Protein AF-M5C0B7-F1 (afdb_monomer_lite)

pLDDT: mean 86.23, std 8.23, range [46.5, 94.5]

Organism: Thanatephorus cucumeris (strain AG1-IB / isolate 7/3/14) (NCBI:txid1108050)

Secondary structure (DSSP, 8-state):
--PPPHHHHHHHHHHHHHHHHHHHHHHHHHTTT-HHHHTS-HHHHHHHHHHHHHHTTTT---SS-TTSS-HHHHHHHHHH-

Structure (mmCIF, N/CA/C/O backbone):
data_AF-M5C0B7-F1
#
_entry.id   AF-M5C0B7-F1
#
loop_
_atom_site.group_PDB
_atom_site.id
_atom_site.type_symbol
_atom_site.label_atom_id
_atom_site.label_alt_id
_atom_site.label_comp_id
_atom_site.label_asym_id
_atom_site.label_entity_id
_atom_site.label_seq_id
_atom_site.pdbx_PDB_ins_code
_atom_site.Cartn_x
_atom_site.Cartn_y
_atom_site.Cartn_z
_atom_site.occupancy
_atom_site.B_iso_or_equiv
_atom_site.auth_seq_id
_atom_site.auth_comp_id
_atom_site.auth_asym_id
_atom_site.auth_atom_id
_atom_site.pdbx_PDB_model_num
ATOM 1 N N . MET A 1 1 ? 20.549 11.457 -22.683 1.00 46.50 1 MET A N 1
ATOM 2 C CA . MET A 1 1 ? 19.558 10.360 -22.665 1.00 46.50 1 MET A CA 1
ATOM 3 C C . MET A 1 1 ? 20.165 9.187 -21.904 1.00 46.50 1 MET A C 1
ATOM 5 O O . MET A 1 1 ? 20.832 8.364 -22.505 1.00 46.50 1 MET A O 1
ATOM 9 N N . TYR A 1 2 ? 20.006 9.162 -20.578 1.00 60.00 2 TYR A N 1
ATOM 10 C CA . TYR A 1 2 ? 20.459 8.074 -19.694 1.00 60.00 2 TYR A CA 1
ATOM 11 C C . TYR A 1 2 ? 19.237 7.292 -19.187 1.00 60.00 2 TYR A C 1
ATOM 13 O O . TYR A 1 2 ? 19.013 7.162 -17.990 1.00 60.00 2 TYR A O 1
ATOM 21 N N . LEU A 1 3 ? 18.380 6.846 -20.111 1.00 69.88 3 LEU A N 1
ATOM 22 C CA . LEU A 1 3 ? 17.321 5.903 -19.764 1.00 69.88 3 LEU A CA 1
ATOM 23 C C . LEU A 1 3 ? 17.962 4.529 -19.632 1.00 69.88 3 LEU A C 1
ATOM 25 O O . LEU A 1 3 ? 18.788 4.149 -20.467 1.00 69.88 3 LEU A O 1
ATOM 29 N N . PHE A 1 4 ? 17.596 3.808 -18.576 1.00 78.56 4 PHE A N 1
ATOM 30 C CA . PHE A 1 4 ? 18.060 2.447 -18.386 1.00 78.56 4 PHE A CA 1
ATOM 31 C C . PHE A 1 4 ? 17.795 1.625 -19.658 1.00 78.56 4 PHE A C 1
ATOM 33 O O . PHE A 1 4 ? 16.743 1.790 -20.289 1.00 78.56 4 PHE A O 1
ATOM 40 N N . PRO A 1 5 ? 18.737 0.750 -20.053 1.00 87.31 5 PRO A N 1
ATOM 41 C CA . PRO A 1 5 ? 18.516 -0.187 -21.145 1.00 87.31 5 PRO A CA 1
ATOM 42 C C . PRO A 1 5 ? 17.168 -0.894 -20.968 1.00 87.31 5 PRO A C 1
ATOM 44 O O . PRO A 1 5 ? 16.814 -1.253 -19.848 1.00 87.31 5 PRO A O 1
ATOM 47 N N . SER A 1 6 ? 16.419 -1.100 -22.055 1.00 84.56 6 SER A N 1
ATOM 48 C CA 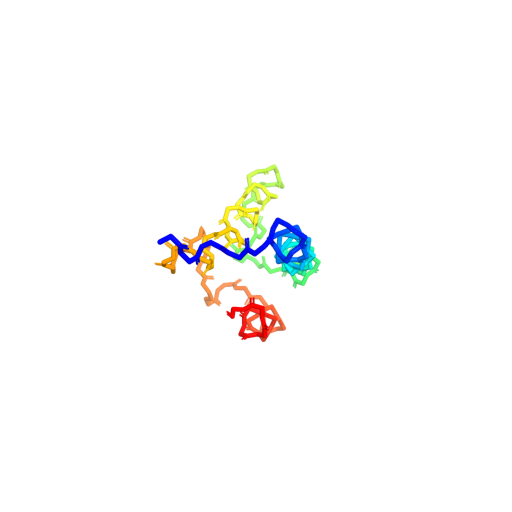. SER A 1 6 ? 15.019 -1.569 -22.018 1.00 84.56 6 SER A CA 1
ATOM 49 C C . SER A 1 6 ? 14.777 -2.745 -21.058 1.00 84.56 6 SER A C 1
ATOM 51 O O . SER A 1 6 ? 13.824 -2.723 -20.283 1.00 84.56 6 SER A O 1
ATOM 53 N N . HIS A 1 7 ? 15.680 -3.727 -21.040 1.00 86.44 7 HIS A N 1
ATOM 54 C CA . HIS A 1 7 ? 15.603 -4.881 -20.144 1.00 86.44 7 HIS A CA 1
ATOM 55 C C . HIS A 1 7 ? 15.651 -4.510 -18.648 1.00 86.44 7 HIS A C 1
ATOM 57 O O . HIS A 1 7 ? 14.925 -5.074 -17.835 1.00 86.44 7 HIS A O 1
ATOM 63 N N . GLN A 1 8 ? 16.484 -3.537 -18.275 1.00 90.62 8 GLN A N 1
ATOM 64 C CA . GLN A 1 8 ? 16.622 -3.067 -16.893 1.00 90.62 8 GLN A CA 1
ATOM 65 C C . GLN A 1 8 ? 15.363 -2.320 -16.431 1.00 90.62 8 GLN A C 1
ATOM 67 O O . GLN A 1 8 ? 14.901 -2.525 -15.312 1.00 90.62 8 GLN A O 1
ATOM 72 N N . SER A 1 9 ? 14.747 -1.525 -17.310 1.00 91.56 9 SER A N 1
ATOM 73 C CA . SER A 1 9 ? 13.481 -0.841 -17.014 1.00 91.56 9 SER A CA 1
ATOM 74 C C . SER A 1 9 ? 12.339 -1.824 -16.729 1.00 91.56 9 SER A C 1
ATOM 76 O O . SER A 1 9 ? 11.544 -1.589 -15.821 1.00 91.56 9 SER A O 1
ATOM 78 N N . TRP A 1 10 ? 12.286 -2.954 -17.444 1.00 92.25 10 TRP A N 1
ATOM 79 C CA . TRP A 1 10 ? 11.318 -4.022 -17.166 1.00 92.25 10 TRP A CA 1
ATOM 80 C C . TRP A 1 10 ? 11.556 -4.701 -15.817 1.00 92.25 10 TRP A C 1
ATOM 82 O O . TRP A 1 10 ? 10.599 -4.962 -15.089 1.00 92.25 10 TRP A O 1
ATOM 92 N N . TYR A 1 11 ? 12.817 -4.943 -15.454 1.00 93.00 11 TYR A N 1
ATOM 93 C CA . TYR A 1 11 ? 13.160 -5.517 -14.153 1.00 93.00 11 TYR A CA 1
ATOM 94 C C . TYR A 1 11 ? 12.765 -4.591 -12.992 1.00 93.00 11 TYR A C 1
ATOM 96 O O . TYR A 1 11 ? 12.188 -5.035 -11.995 1.00 93.00 11 TYR A O 1
ATOM 104 N N . LEU A 1 12 ? 13.025 -3.290 -13.146 1.00 92.00 12 LEU A N 1
ATOM 105 C CA . LEU A 1 12 ? 12.626 -2.268 -12.178 1.00 92.00 12 LEU A CA 1
ATOM 106 C C . LEU A 1 12 ? 11.104 -2.192 -12.043 1.00 92.00 12 LEU A C 1
ATOM 108 O O . LEU A 1 12 ? 10.596 -2.176 -10.924 1.00 92.00 12 LEU A O 1
ATOM 112 N N . LEU A 1 13 ? 10.376 -2.209 -13.163 1.00 91.69 13 LEU A N 1
ATOM 113 C CA . LEU A 1 13 ? 8.914 -2.210 -13.158 1.00 91.69 13 LEU A CA 1
ATOM 114 C C . LEU A 1 13 ? 8.362 -3.441 -12.436 1.00 91.69 13 LEU A C 1
ATOM 116 O O . LEU A 1 13 ? 7.485 -3.307 -11.588 1.00 91.69 13 LEU A O 1
ATOM 120 N N . PHE A 1 14 ? 8.893 -4.629 -12.725 1.00 94.06 14 PHE A N 1
ATOM 121 C CA . PHE A 1 14 ? 8.452 -5.858 -12.069 1.00 94.06 14 PHE A CA 1
ATOM 122 C C . PHE A 1 14 ? 8.701 -5.821 -10.557 1.00 94.06 14 PHE A C 1
ATOM 124 O O . PHE A 1 14 ? 7.788 -6.074 -9.773 1.00 94.06 14 PHE A O 1
ATOM 131 N N . THR A 1 15 ? 9.912 -5.440 -10.144 1.00 92.94 15 THR A N 1
ATOM 132 C CA . THR A 1 15 ? 10.273 -5.315 -8.724 1.00 92.94 15 THR A CA 1
ATOM 133 C C . THR A 1 15 ? 9.358 -4.316 -8.015 1.00 92.94 15 THR A C 1
ATOM 135 O O . THR A 1 15 ? 8.841 -4.605 -6.938 1.00 92.94 15 THR A O 1
ATOM 138 N N . LEU A 1 16 ? 9.082 -3.173 -8.647 1.00 91.75 16 LEU A N 1
ATOM 139 C CA . LEU A 1 16 ? 8.180 -2.157 -8.112 1.00 91.75 16 LEU A CA 1
ATOM 140 C C . LEU A 1 16 ? 6.763 -2.703 -7.901 1.00 91.75 16 LEU A C 1
ATOM 142 O O . LEU A 1 16 ? 6.172 -2.481 -6.845 1.00 91.75 16 LEU A O 1
ATOM 146 N N . VAL A 1 17 ? 6.233 -3.440 -8.881 1.00 93.00 17 VAL A N 1
ATOM 147 C CA . VAL A 1 17 ? 4.904 -4.063 -8.796 1.00 93.00 17 VAL A CA 1
ATOM 148 C C . VAL A 1 17 ? 4.850 -5.088 -7.663 1.00 93.00 17 VAL A C 1
ATOM 150 O O . VAL A 1 17 ? 3.874 -5.109 -6.918 1.00 93.00 17 VAL A O 1
ATOM 153 N N . VAL A 1 18 ? 5.896 -5.899 -7.481 1.00 94.50 18 VAL A N 1
ATOM 154 C CA . VAL A 1 18 ? 5.956 -6.881 -6.387 1.00 94.50 18 VAL A CA 1
ATOM 155 C C . VAL A 1 18 ? 5.909 -6.190 -5.026 1.00 94.50 18 VAL A C 1
ATOM 157 O O . VAL A 1 18 ? 5.071 -6.543 -4.197 1.00 94.50 18 VAL A O 1
ATOM 160 N N . ILE A 1 19 ? 6.751 -5.178 -4.800 1.00 92.94 19 ILE A N 1
ATOM 161 C CA . ILE A 1 19 ? 6.780 -4.455 -3.519 1.00 92.94 19 ILE A CA 1
ATOM 162 C C . ILE A 1 19 ? 5.437 -3.741 -3.283 1.00 92.94 19 ILE A C 1
ATOM 164 O O . ILE A 1 19 ? 4.925 -3.737 -2.166 1.00 92.94 19 ILE A O 1
ATOM 168 N N . PHE A 1 20 ? 4.827 -3.181 -4.330 1.00 92.75 20 PHE A N 1
ATOM 169 C CA . PHE A 1 20 ? 3.505 -2.561 -4.254 1.00 92.75 20 PHE A CA 1
ATOM 170 C C . PHE A 1 20 ? 2.405 -3.546 -3.826 1.00 92.75 20 PHE A C 1
ATOM 172 O O . PHE A 1 20 ? 1.616 -3.242 -2.933 1.00 92.75 20 PHE A O 1
ATOM 179 N N . VAL A 1 21 ? 2.356 -4.732 -4.441 1.00 93.81 21 VAL A N 1
ATOM 180 C CA . VAL A 1 21 ? 1.347 -5.753 -4.118 1.00 93.81 21 VAL A CA 1
ATOM 181 C C . VAL A 1 21 ? 1.533 -6.283 -2.698 1.00 93.81 21 VAL A C 1
ATOM 183 O O . VAL A 1 21 ? 0.542 -6.475 -1.996 1.00 93.81 21 VAL A O 1
ATOM 186 N N . LEU A 1 22 ? 2.779 -6.493 -2.262 1.00 93.94 22 LEU A N 1
ATOM 187 C CA . LEU A 1 22 ? 3.082 -6.928 -0.895 1.00 93.94 22 LEU A CA 1
ATOM 188 C C . LEU A 1 22 ? 2.604 -5.908 0.141 1.00 93.94 22 LEU A C 1
ATOM 190 O O . LEU A 1 22 ? 1.966 -6.290 1.120 1.00 93.94 22 LEU A O 1
ATOM 194 N N . ASP A 1 23 ? 2.859 -4.624 -0.103 1.00 92.69 23 ASP A N 1
ATOM 195 C CA . ASP A 1 23 ? 2.421 -3.537 0.772 1.00 92.69 23 ASP A CA 1
ATOM 196 C C . ASP A 1 23 ? 0.888 -3.466 0.872 1.00 92.69 23 ASP A C 1
ATOM 198 O O . ASP A 1 23 ? 0.302 -3.463 1.959 1.00 92.69 23 ASP A O 1
ATOM 202 N N . TRP A 1 24 ? 0.210 -3.524 -0.276 1.00 92.75 24 TRP A N 1
ATOM 203 C CA . TRP A 1 24 ? -1.249 -3.508 -0.325 1.00 92.75 24 TRP A CA 1
ATOM 204 C C . TRP A 1 24 ? -1.878 -4.734 0.358 1.00 92.75 24 TRP A C 1
ATOM 206 O O . TRP A 1 24 ? -2.851 -4.605 1.108 1.00 92.75 24 TRP A O 1
ATOM 216 N N . ALA A 1 25 ? -1.307 -5.923 0.157 1.00 93.94 25 ALA A N 1
ATOM 217 C CA . ALA A 1 25 ? -1.755 -7.146 0.817 1.00 93.94 25 ALA A CA 1
ATOM 218 C C . ALA A 1 25 ? -1.532 -7.096 2.340 1.00 93.94 25 ALA A C 1
ATOM 220 O O . ALA A 1 25 ? -2.410 -7.514 3.107 1.00 93.94 25 ALA A O 1
ATOM 221 N N . ALA A 1 26 ? -0.399 -6.546 2.790 1.00 92.81 26 ALA A N 1
ATOM 222 C CA . ALA A 1 26 ? -0.115 -6.335 4.207 1.00 92.81 26 ALA A CA 1
ATOM 223 C C . ALA A 1 26 ? -1.122 -5.364 4.837 1.00 92.81 26 ALA A C 1
ATOM 225 O O . ALA A 1 26 ? -1.653 -5.648 5.912 1.00 92.81 26 ALA A O 1
ATOM 226 N N . TYR A 1 27 ? -1.468 -4.274 4.143 1.00 91.56 27 TYR A N 1
ATOM 227 C CA . TYR A 1 27 ? -2.485 -3.325 4.598 1.00 91.56 27 TYR A CA 1
ATOM 228 C C . TYR A 1 27 ? -3.852 -3.993 4.819 1.00 91.56 27 TYR A C 1
ATOM 230 O O . TYR A 1 27 ? -4.517 -3.724 5.824 1.00 91.56 27 TYR A O 1
ATOM 238 N N . LEU A 1 28 ? -4.270 -4.877 3.909 1.00 90.88 28 LEU A N 1
ATOM 239 C CA . LEU A 1 28 ? -5.550 -5.582 4.018 1.00 90.88 28 LEU A CA 1
ATOM 240 C C . LEU A 1 28 ? -5.554 -6.630 5.136 1.00 90.88 28 LEU A C 1
ATOM 242 O O . LEU A 1 28 ? -6.579 -6.799 5.798 1.00 90.88 28 LEU A O 1
ATOM 246 N N . THR A 1 29 ? -4.428 -7.315 5.340 1.00 91.94 29 THR A N 1
ATOM 247 C CA . THR A 1 29 ? -4.322 -8.450 6.269 1.00 91.94 29 THR A CA 1
ATOM 248 C C . THR A 1 29 ? -4.063 -7.997 7.705 1.00 91.94 29 THR A C 1
ATOM 250 O O . THR A 1 29 ? -4.687 -8.501 8.634 1.00 91.94 29 THR A O 1
ATOM 253 N N . PHE A 1 30 ? -3.165 -7.031 7.913 1.00 90.56 30 PHE A N 1
ATOM 254 C CA . PHE A 1 30 ? -2.737 -6.625 9.256 1.00 90.56 30 PHE A CA 1
ATOM 255 C C . PHE A 1 30 ? -3.691 -5.650 9.945 1.00 90.56 30 PHE A C 1
ATOM 257 O O . PHE A 1 30 ? -3.662 -5.548 11.166 1.00 90.56 30 PHE A O 1
ATOM 264 N N . ASN A 1 31 ? -4.556 -4.956 9.201 1.00 86.69 31 ASN A N 1
ATOM 265 C CA . ASN A 1 31 ? -5.535 -4.031 9.785 1.00 86.69 31 ASN A CA 1
ATOM 266 C C . ASN A 1 31 ? -6.896 -4.674 10.105 1.00 86.69 31 ASN A C 1
ATOM 268 O O . ASN A 1 31 ? -7.877 -3.961 10.329 1.00 86.69 31 ASN A O 1
ATOM 272 N N . ILE A 1 32 ? -6.996 -6.004 10.111 1.00 87.31 32 ILE A N 1
ATOM 273 C CA . ILE A 1 32 ? -8.212 -6.697 10.556 1.00 87.31 32 ILE A CA 1
ATOM 274 C C . ILE A 1 32 ? -8.351 -6.506 12.075 1.00 87.31 32 ILE A C 1
ATOM 276 O O . ILE A 1 32 ? -7.398 -6.753 12.809 1.00 87.31 32 ILE A O 1
ATOM 280 N N . GLY A 1 33 ? -9.517 -6.058 12.555 1.00 84.00 33 GLY A N 1
ATOM 281 C CA . GLY A 1 33 ? -9.758 -5.791 13.977 1.00 84.00 33 GLY A CA 1
ATOM 282 C C . GLY A 1 33 ? -9.335 -4.398 14.456 1.00 84.00 33 GLY A C 1
ATOM 283 O O . GLY A 1 33 ? -9.414 -4.121 15.652 1.00 84.00 33 GLY A O 1
ATOM 284 N N . MET A 1 34 ? -8.876 -3.511 13.562 1.00 86.06 34 MET A N 1
ATOM 285 C CA . MET A 1 34 ? -8.491 -2.143 13.928 1.00 86.06 34 MET A CA 1
ATOM 286 C C . MET A 1 34 ? -9.695 -1.188 13.843 1.00 86.06 34 MET A C 1
ATOM 288 O O . MET A 1 34 ? -10.169 -0.914 12.737 1.00 86.06 34 MET A O 1
ATOM 292 N N . PRO A 1 35 ? -10.150 -0.581 14.958 1.00 82.38 35 PRO A N 1
ATOM 293 C CA . PRO A 1 35 ? -11.362 0.246 14.973 1.00 82.38 35 PRO A CA 1
ATOM 294 C C . PRO A 1 35 ? -11.253 1.502 14.093 1.00 82.38 35 PRO A C 1
ATOM 296 O O . PRO A 1 35 ? -12.244 1.944 13.518 1.00 82.38 35 PRO A O 1
ATOM 299 N N . GLY A 1 36 ? -10.043 2.051 13.922 1.00 79.44 36 GLY A N 1
ATOM 300 C CA . GLY A 1 36 ? -9.799 3.192 13.031 1.00 79.44 36 GLY A CA 1
ATOM 301 C C . GLY A 1 36 ? -9.918 2.864 11.536 1.00 79.44 36 GLY A C 1
ATOM 302 O O . GLY A 1 36 ? -10.113 3.767 10.727 1.00 79.44 36 GLY A O 1
ATOM 303 N N . ILE A 1 37 ? -9.828 1.582 11.171 1.00 82.94 37 ILE A N 1
ATOM 304 C CA . ILE A 1 37 ? -9.917 1.080 9.792 1.00 82.94 37 ILE A CA 1
ATOM 305 C C . ILE A 1 37 ? -11.302 0.463 9.534 1.00 82.94 37 ILE A C 1
ATOM 307 O O . ILE A 1 37 ? -11.840 0.581 8.433 1.00 82.94 37 ILE A O 1
ATOM 311 N N . GLU A 1 38 ? -11.905 -0.174 10.540 1.00 83.00 38 GLU A N 1
ATOM 312 C CA . GLU A 1 38 ? -13.233 -0.803 10.456 1.00 83.00 38 GLU A CA 1
ATOM 313 C C . GLU A 1 38 ? -14.394 0.193 10.402 1.00 83.00 38 GLU A C 1
ATOM 315 O O . GLU A 1 38 ? -15.476 -0.161 9.940 1.00 83.00 38 GLU A O 1
ATOM 320 N N . ALA A 1 39 ? -14.164 1.455 10.774 1.00 83.75 39 ALA A N 1
ATOM 321 C CA . ALA A 1 39 ? -15.125 2.533 10.543 1.00 83.75 39 ALA A CA 1
ATOM 322 C C . ALA A 1 39 ? -15.396 2.783 9.042 1.00 83.75 39 ALA A C 1
ATOM 324 O O . ALA A 1 39 ? -16.419 3.368 8.683 1.00 83.75 39 ALA A O 1
ATOM 325 N N . VAL A 1 40 ? -14.487 2.349 8.159 1.00 83.44 40 VAL A N 1
ATOM 326 C CA . VAL A 1 40 ? -14.600 2.516 6.707 1.00 83.44 40 VAL A CA 1
ATOM 327 C C . VAL A 1 40 ? -15.190 1.248 6.072 1.00 83.44 40 VAL A C 1
ATOM 329 O O . VAL A 1 40 ? -14.672 0.150 6.303 1.00 83.44 40 VAL A O 1
ATOM 332 N N . PRO A 1 41 ? -16.221 1.363 5.210 1.00 86.75 41 PRO A N 1
ATOM 333 C CA . PRO A 1 41 ? -16.772 0.219 4.492 1.00 86.75 41 PRO A CA 1
ATOM 334 C C . PRO A 1 41 ? -15.714 -0.497 3.640 1.00 86.75 41 PRO A C 1
ATOM 336 O O . PRO A 1 41 ? -14.787 0.121 3.113 1.00 86.75 41 PRO A O 1
ATOM 339 N N . ILE A 1 42 ? -15.883 -1.806 3.442 1.00 85.19 42 ILE A N 1
ATOM 340 C CA . ILE A 1 42 ? -14.881 -2.678 2.801 1.00 85.19 42 ILE A CA 1
ATOM 341 C C . ILE A 1 42 ? -14.463 -2.184 1.404 1.00 85.19 42 ILE A C 1
ATOM 343 O O . ILE A 1 42 ? -13.275 -2.184 1.093 1.00 85.19 42 ILE A O 1
ATOM 347 N N . GLY A 1 43 ? -15.407 -1.725 0.573 1.00 86.88 43 GLY A N 1
ATOM 348 C CA . GLY A 1 43 ? -15.113 -1.252 -0.789 1.00 86.88 43 GLY A CA 1
ATOM 349 C C . GLY A 1 43 ? -14.105 -0.090 -0.820 1.00 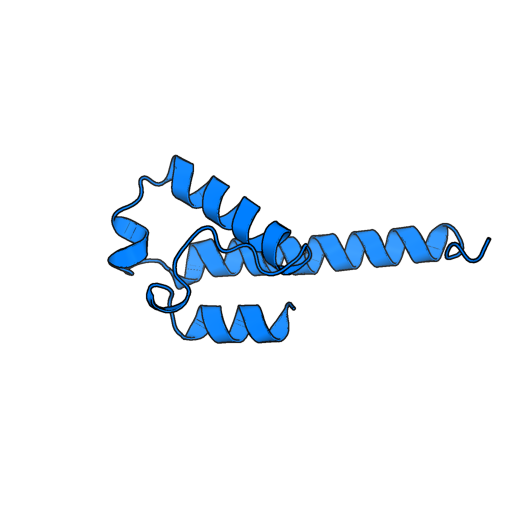86.88 43 GLY A C 1
ATOM 350 O O . GLY A 1 43 ? -13.002 -0.257 -1.344 1.00 86.88 43 GLY A O 1
ATOM 351 N N . PRO A 1 44 ? -14.429 1.067 -0.210 1.00 89.25 44 PRO A N 1
ATOM 352 C CA . PRO A 1 44 ? -13.500 2.188 -0.066 1.00 89.25 44 PRO A CA 1
ATOM 353 C C . PRO A 1 44 ? -12.198 1.828 0.651 1.00 89.25 44 PRO A C 1
ATOM 355 O O . PRO A 1 44 ? -11.161 2.401 0.342 1.00 89.25 44 PRO A O 1
ATOM 358 N N . ARG A 1 45 ? -12.218 0.861 1.574 1.00 87.50 45 ARG A N 1
ATOM 359 C CA . ARG A 1 45 ? -11.027 0.420 2.311 1.00 87.50 45 ARG A CA 1
ATOM 360 C C . ARG A 1 45 ? -9.995 -0.252 1.408 1.00 87.50 45 ARG A C 1
ATOM 362 O O . ARG A 1 45 ? -8.801 -0.012 1.568 1.00 87.50 45 ARG A O 1
ATOM 369 N N . ILE A 1 46 ? -10.451 -1.064 0.455 1.00 89.81 46 ILE A N 1
ATOM 370 C CA . ILE A 1 46 ? -9.588 -1.744 -0.521 1.00 89.81 46 ILE A CA 1
ATOM 371 C C . ILE A 1 46 ? -8.943 -0.725 -1.465 1.00 89.81 46 ILE A C 1
ATOM 373 O O . ILE A 1 46 ? -7.727 -0.753 -1.669 1.00 89.81 46 ILE A O 1
ATOM 377 N N . VAL A 1 47 ? -9.746 0.209 -1.983 1.00 90.62 47 VAL A N 1
ATOM 378 C CA . VAL A 1 47 ? -9.275 1.289 -2.865 1.00 90.62 47 VAL A CA 1
ATOM 379 C C . VAL A 1 47 ? -8.361 2.255 -2.111 1.00 90.62 47 VAL A C 1
ATOM 381 O O . VAL A 1 47 ? -7.324 2.653 -2.630 1.00 90.62 47 VAL A O 1
ATOM 384 N N . GLY A 1 48 ? -8.690 2.586 -0.863 1.00 89.56 48 GLY A N 1
ATOM 385 C CA . GLY A 1 48 ? -7.862 3.431 -0.010 1.00 89.56 48 GLY A CA 1
ATOM 386 C C . GLY A 1 48 ? -6.508 2.798 0.296 1.00 89.56 48 GLY A C 1
ATOM 387 O O . GLY A 1 48 ? -5.494 3.482 0.224 1.00 89.56 48 GLY A O 1
ATOM 388 N N . GLY A 1 49 ? -6.465 1.482 0.532 1.00 89.69 49 GLY A N 1
ATOM 389 C CA . GLY A 1 49 ? -5.211 0.733 0.637 1.00 89.69 49 GLY A CA 1
ATOM 390 C C . GLY A 1 49 ? -4.389 0.763 -0.653 1.00 89.69 49 GLY A C 1
ATOM 391 O O . GLY A 1 49 ? -3.175 0.929 -0.604 1.00 89.69 49 GLY A O 1
ATOM 392 N N . PHE A 1 50 ? -5.042 0.653 -1.814 1.00 90.25 50 PHE A N 1
ATOM 393 C CA . PHE A 1 50 ? -4.373 0.730 -3.116 1.00 90.25 50 PHE A CA 1
ATOM 394 C C . PHE A 1 50 ? -3.741 2.113 -3.326 1.00 90.25 50 PHE A C 1
ATOM 396 O O . PHE A 1 50 ? -2.559 2.223 -3.652 1.00 90.25 50 PHE A O 1
ATOM 403 N N . LEU A 1 51 ? -4.509 3.179 -3.080 1.00 89.44 51 LEU A N 1
ATOM 404 C CA . LEU A 1 51 ? -4.030 4.558 -3.186 1.00 89.44 51 LEU A CA 1
ATOM 405 C C . LEU A 1 51 ? -2.926 4.856 -2.170 1.00 89.44 51 LEU A C 1
ATOM 407 O O . LEU A 1 51 ? -1.957 5.531 -2.512 1.00 89.44 51 LEU A O 1
ATOM 411 N N . GLN A 1 52 ? -3.033 4.316 -0.955 1.00 88.81 52 GLN A N 1
ATOM 412 C CA . GLN A 1 52 ? -1.993 4.417 0.062 1.00 88.81 52 GLN A CA 1
ATOM 413 C C . GLN A 1 52 ? -0.687 3.777 -0.412 1.00 88.81 52 GLN A C 1
ATOM 415 O O . GLN A 1 52 ? 0.352 4.431 -0.328 1.00 88.81 52 GLN A O 1
ATOM 420 N N . ALA A 1 53 ? -0.741 2.555 -0.947 1.00 89.12 53 ALA A N 1
ATOM 421 C CA . ALA A 1 53 ? 0.430 1.835 -1.438 1.00 89.12 53 ALA A CA 1
ATOM 422 C C . ALA A 1 53 ? 1.091 2.552 -2.633 1.00 89.12 53 ALA A C 1
ATOM 424 O O . ALA A 1 53 ? 2.318 2.613 -2.729 1.00 89.12 53 ALA A O 1
ATOM 425 N N . VAL A 1 54 ? 0.318 3.176 -3.532 1.00 86.56 54 VAL A N 1
ATOM 426 C CA . VAL A 1 54 ? 0.889 4.010 -4.611 1.00 86.56 54 VAL A CA 1
ATOM 427 C C . VAL A 1 54 ? 1.491 5.295 -4.029 1.00 86.56 54 VAL A C 1
ATOM 429 O O . VAL A 1 54 ? 2.608 5.681 -4.380 1.00 86.56 54 VAL A O 1
ATOM 432 N N . GLY A 1 55 ? 0.769 5.940 -3.109 1.00 84.44 55 GLY A N 1
ATOM 433 C CA . GLY A 1 55 ? 1.101 7.238 -2.521 1.00 84.44 55 GLY A CA 1
ATOM 434 C C . GLY A 1 55 ? 2.397 7.262 -1.714 1.00 84.44 55 GLY A C 1
ATOM 435 O O . GLY A 1 55 ? 3.056 8.304 -1.669 1.00 84.44 55 GLY A O 1
ATOM 436 N N . GLN A 1 56 ? 2.824 6.119 -1.161 1.00 80.94 56 GLN A N 1
ATOM 437 C CA . GLN A 1 56 ? 4.130 6.007 -0.498 1.00 80.94 56 GLN A CA 1
ATOM 438 C C . GLN A 1 56 ? 5.275 6.412 -1.440 1.00 80.94 56 GLN A C 1
ATOM 440 O O . GLN A 1 56 ? 6.225 7.070 -1.038 1.00 80.94 56 GLN A O 1
ATOM 445 N N . ARG A 1 57 ? 5.154 6.130 -2.737 1.00 79.75 57 ARG A N 1
ATOM 446 C CA . ARG A 1 57 ? 6.230 6.360 -3.714 1.00 79.75 57 ARG A CA 1
ATOM 447 C C . ARG A 1 57 ? 6.159 7.728 -4.398 1.00 79.75 57 ARG A C 1
ATOM 449 O O . ARG A 1 57 ? 7.067 8.080 -5.140 1.00 79.75 57 ARG A O 1
ATOM 456 N N . ALA A 1 58 ? 5.093 8.496 -4.160 1.00 70.56 58 ALA A N 1
ATOM 457 C CA . ALA A 1 58 ? 4.784 9.726 -4.896 1.00 70.56 58 ALA A CA 1
ATOM 458 C C . ALA A 1 58 ? 4.725 11.002 -4.027 1.00 70.56 58 ALA A C 1
ATOM 460 O O . ALA A 1 58 ? 4.254 12.030 -4.506 1.00 70.56 58 ALA A O 1
ATOM 461 N N . GLY A 1 59 ? 5.220 10.974 -2.781 1.00 63.06 59 GLY A N 1
ATOM 462 C CA . GLY A 1 59 ? 5.380 12.192 -1.965 1.00 63.06 59 GLY A CA 1
ATOM 463 C C . GLY A 1 59 ? 4.627 12.222 -0.632 1.00 63.06 59 GLY A C 1
ATOM 464 O O . GLY A 1 59 ? 4.219 13.295 -0.197 1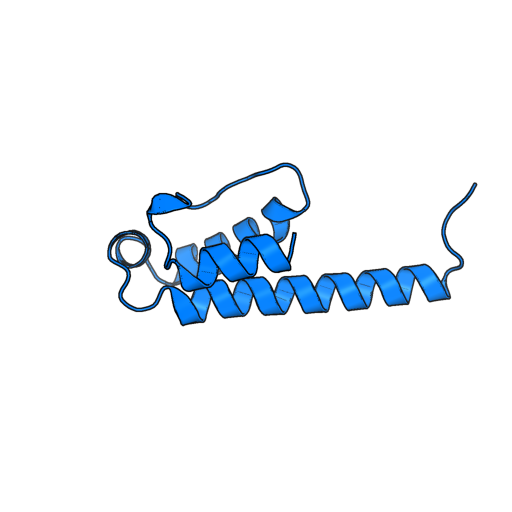.00 63.06 59 GLY A O 1
ATOM 465 N N . GLY A 1 60 ? 4.444 11.075 0.032 1.00 67.00 60 GLY A N 1
ATOM 466 C CA . GLY A 1 60 ? 3.928 11.038 1.408 1.00 67.00 60 GLY A CA 1
ATOM 467 C C . GLY A 1 60 ? 2.410 11.193 1.526 1.00 67.00 60 GLY A C 1
ATOM 468 O O . GLY A 1 60 ? 1.910 11.592 2.576 1.00 67.00 60 GLY A O 1
ATOM 469 N N . PHE A 1 61 ? 1.664 10.877 0.463 1.00 74.94 61 PHE A N 1
ATOM 470 C CA . PHE A 1 61 ? 0.206 10.899 0.506 1.00 74.94 61 PHE A CA 1
ATOM 471 C C . PHE A 1 61 ? -0.315 9.779 1.415 1.00 74.94 61 PHE A C 1
ATOM 473 O O . PHE A 1 61 ? -0.037 8.596 1.193 1.00 74.94 61 PHE A O 1
ATOM 480 N N . THR A 1 62 ? -1.079 10.152 2.441 1.00 80.56 62 THR A N 1
ATOM 481 C CA . THR A 1 62 ? -1.710 9.211 3.365 1.00 80.56 62 THR A CA 1
ATOM 482 C C . THR A 1 62 ? -3.223 9.253 3.195 1.00 80.56 62 THR A C 1
ATOM 484 O O . THR A 1 62 ? -3.864 10.281 3.385 1.00 80.56 62 THR A O 1
ATOM 487 N N . THR A 1 63 ? -3.812 8.125 2.796 1.00 81.38 63 THR A N 1
ATOM 488 C CA . THR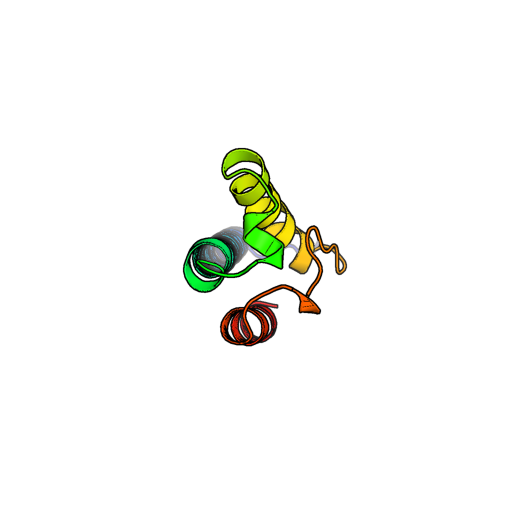 A 1 63 ? -5.276 7.994 2.698 1.00 81.38 63 THR A CA 1
ATOM 489 C C . THR A 1 63 ? -5.892 7.764 4.080 1.00 81.38 63 THR A C 1
ATOM 491 O O . THR A 1 63 ? -7.062 8.062 4.303 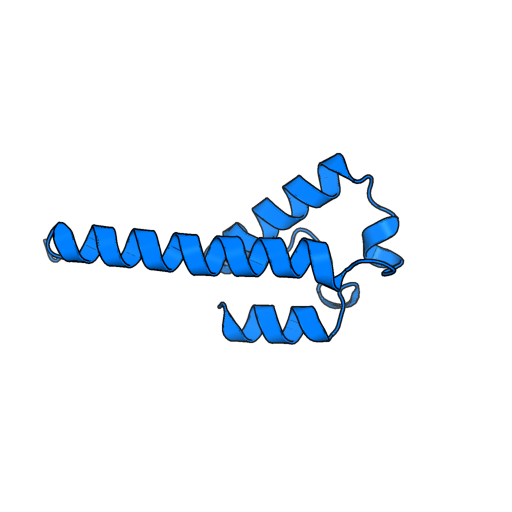1.00 81.38 63 THR A O 1
ATOM 494 N N . ILE A 1 64 ? -5.103 7.227 5.017 1.00 79.81 64 ILE A N 1
ATOM 495 C CA . ILE A 1 64 ? -5.530 6.872 6.371 1.00 79.81 64 ILE A CA 1
ATOM 496 C C . ILE A 1 64 ? -4.440 7.288 7.352 1.00 79.81 64 ILE A C 1
ATOM 498 O O . ILE A 1 64 ? -3.251 7.231 7.039 1.00 79.81 64 ILE A O 1
ATOM 502 N N . ASN A 1 65 ? -4.847 7.713 8.547 1.00 85.31 65 ASN A N 1
ATOM 503 C CA . ASN A 1 65 ? -3.921 8.151 9.580 1.00 85.31 65 ASN A CA 1
ATOM 504 C C . ASN A 1 65 ? -2.971 7.007 9.986 1.00 85.31 65 ASN A C 1
ATOM 506 O O . ASN A 1 65 ? -3.417 5.944 10.420 1.00 85.31 65 ASN A O 1
ATOM 510 N N . LEU A 1 66 ? -1.661 7.257 9.901 1.00 84.69 66 LEU A N 1
ATOM 511 C CA . LEU A 1 66 ? -0.605 6.312 10.279 1.00 84.69 66 LEU A CA 1
ATOM 512 C C . LEU A 1 66 ? -0.659 5.901 11.760 1.00 84.69 66 LEU A C 1
ATOM 514 O O . LEU A 1 66 ? -0.130 4.855 12.117 1.00 84.69 66 LEU A O 1
ATOM 518 N N . GLN A 1 67 ? -1.307 6.681 12.628 1.00 85.44 67 GLN A N 1
ATOM 519 C CA . GLN A 1 67 ? -1.505 6.305 14.033 1.00 85.44 67 GLN A CA 1
ATOM 520 C C . GLN A 1 67 ? -2.665 5.322 14.248 1.00 85.44 67 GLN A C 1
ATOM 522 O O . GLN A 1 67 ? -2.754 4.708 15.306 1.00 85.44 67 GLN A O 1
ATOM 527 N N . ALA A 1 68 ? -3.551 5.169 13.261 1.00 85.56 68 ALA A N 1
ATOM 528 C CA . ALA A 1 68 ? -4.736 4.315 13.343 1.00 85.56 68 ALA A CA 1
ATOM 529 C C . ALA A 1 68 ? -4.534 2.919 12.721 1.00 85.56 68 ALA A C 1
ATOM 531 O O . ALA A 1 68 ? -5.459 2.107 12.738 1.00 85.56 68 ALA A O 1
ATOM 532 N N . ILE A 1 69 ? -3.351 2.645 12.162 1.00 88.06 69 ILE A N 1
ATOM 533 C CA . ILE A 1 69 ? -2.971 1.351 11.574 1.00 88.06 69 ILE A CA 1
ATOM 534 C C . ILE A 1 69 ? -2.210 0.475 12.570 1.00 88.06 69 ILE A C 1
ATOM 536 O O . ILE A 1 69 ? -1.620 0.963 13.534 1.00 88.06 69 ILE A O 1
ATOM 540 N N . ALA A 1 70 ? -2.213 -0.834 12.321 1.00 90.06 70 ALA A N 1
ATOM 541 C CA . ALA A 1 70 ? -1.496 -1.794 13.150 1.00 90.06 70 ALA A CA 1
ATOM 542 C C . ALA A 1 70 ? 0.024 -1.497 13.184 1.00 90.06 70 ALA A C 1
ATOM 544 O O . ALA A 1 70 ? 0.609 -1.212 12.134 1.00 90.06 70 ALA A O 1
ATOM 545 N N . PRO A 1 71 ? 0.706 -1.649 14.338 1.00 90.62 71 PRO A N 1
ATOM 546 C CA . PRO A 1 71 ? 2.156 -1.444 14.436 1.00 90.62 71 PRO A CA 1
ATOM 547 C C . PRO A 1 71 ? 2.961 -2.321 13.467 1.00 90.62 71 PRO A C 1
ATOM 549 O O . PRO A 1 71 ? 3.951 -1.875 12.896 1.00 90.62 71 PRO A O 1
ATOM 552 N N . ALA A 1 72 ? 2.501 -3.553 13.214 1.00 90.94 72 ALA A N 1
ATOM 553 C CA . ALA A 1 72 ? 3.118 -4.447 12.234 1.00 90.94 72 ALA A CA 1
ATOM 554 C C . ALA A 1 72 ? 3.126 -3.846 10.818 1.00 90.94 72 ALA A C 1
ATOM 556 O O . ALA A 1 72 ? 4.099 -4.003 10.086 1.00 90.94 72 ALA A O 1
ATOM 557 N N . LEU A 1 73 ? 2.074 -3.113 10.443 1.00 91.81 73 LEU A N 1
ATOM 558 C CA . LEU A 1 73 ? 1.995 -2.465 9.139 1.00 91.81 73 LEU A CA 1
ATOM 559 C C . LEU A 1 73 ? 2.914 -1.246 9.036 1.00 91.81 73 LEU A C 1
ATOM 561 O O . LEU A 1 73 ? 3.494 -1.016 7.983 1.00 91.81 73 LEU A O 1
ATOM 565 N N . GLN A 1 74 ? 3.100 -0.496 10.124 1.00 90.75 74 GLN A N 1
ATOM 566 C CA . GLN A 1 74 ? 4.067 0.607 10.149 1.00 90.75 74 GLN A CA 1
ATOM 567 C C . GLN A 1 74 ? 5.489 0.108 9.854 1.00 90.75 74 GLN A C 1
ATOM 569 O O . GLN A 1 74 ? 6.228 0.755 9.117 1.00 90.75 74 GLN A O 1
ATOM 574 N N . VAL A 1 75 ? 5.855 -1.068 10.376 1.00 92.62 75 VAL A N 1
ATOM 575 C CA . VAL A 1 75 ? 7.147 -1.703 10.077 1.00 92.62 75 VAL A CA 1
ATOM 576 C C . VAL A 1 75 ? 7.244 -2.102 8.603 1.00 92.62 75 VAL A C 1
ATOM 578 O O . VAL A 1 75 ? 8.277 -1.859 7.984 1.00 92.62 75 VAL A O 1
ATOM 581 N N . VAL A 1 76 ? 6.175 -2.664 8.023 1.00 91.56 76 VAL A N 1
ATOM 582 C CA . VAL A 1 76 ? 6.135 -2.980 6.583 1.00 91.56 76 VAL A CA 1
ATOM 583 C C . VAL A 1 76 ? 6.340 -1.719 5.752 1.00 91.56 76 VAL A C 1
ATOM 585 O O . VAL A 1 76 ? 7.198 -1.724 4.880 1.00 91.56 76 VAL A O 1
ATOM 588 N N . TYR A 1 77 ? 5.644 -0.630 6.082 1.00 90.06 77 TYR A N 1
ATOM 589 C CA . TYR A 1 77 ? 5.760 0.643 5.367 1.00 90.06 77 TYR A CA 1
ATOM 590 C C . TYR A 1 77 ? 7.187 1.196 5.379 1.00 90.06 77 TYR A C 1
ATOM 592 O O . TYR A 1 77 ? 7.651 1.703 4.364 1.00 90.06 77 TYR A O 1
ATOM 600 N N . ILE A 1 78 ? 7.907 1.063 6.497 1.00 89.56 78 ILE A N 1
ATOM 601 C CA . ILE A 1 78 ? 9.322 1.458 6.584 1.00 89.56 78 ILE A CA 1
ATOM 602 C C . ILE A 1 78 ? 10.208 0.563 5.706 1.00 89.56 78 ILE A C 1
ATOM 604 O O . ILE A 1 78 ? 11.196 1.039 5.161 1.00 89.56 78 ILE A O 1
ATOM 608 N N . ALA A 1 79 ? 9.882 -0.723 5.578 1.00 89.88 79 ALA A N 1
ATOM 609 C CA . ALA A 1 79 ? 10.665 -1.667 4.784 1.00 89.88 79 ALA A CA 1
ATOM 610 C C . ALA A 1 79 ? 10.402 -1.565 3.270 1.00 89.88 79 ALA A C 1
ATOM 612 O O . ALA A 1 79 ? 11.259 -1.951 2.477 1.00 89.88 79 ALA A O 1
ATOM 613 N N . THR A 1 80 ? 9.210 -1.117 2.865 1.00 87.94 80 THR A N 1
ATOM 614 C CA . THR A 1 80 ? 8.786 -1.048 1.457 1.00 87.94 80 THR A CA 1
ATOM 615 C C . THR A 1 80 ? 8.975 0.319 0.802 1.00 87.94 80 THR A C 1
ATOM 617 O O . THR A 1 80 ? 8.869 0.397 -0.429 1.00 87.94 80 THR A O 1
ATOM 620 N N . MET A 1 81 ? 9.195 1.370 1.601 1.00 77.81 81 MET A N 1
ATOM 621 C CA . MET A 1 81 ? 9.624 2.700 1.147 1.00 77.81 81 MET A CA 1
ATOM 622 C C . MET A 1 81 ? 11.118 2.737 0.840 1.00 77.8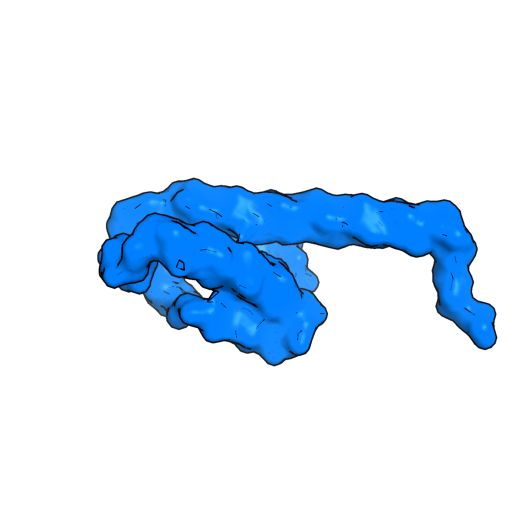1 81 MET A C 1
ATOM 624 O O . MET A 1 81 ? 11.461 3.394 -0.168 1.00 77.81 81 MET A O 1
#

Sequence (81 aa):
MYLFPSHQSWYLLFTLVVIFVLDWAAYLTFNIGMPGIEAVPIGPRIVGGFLQAVGQRAGGFTTINLQAIAPALQVVYIATM

Foldseek 3Di:
DPDPDPVVVVVVVVVLVVLLVVLLVCQVPQQVPQPQLVVDDPVVSSVQSSCCSVVLVVPPDHSGDPVRGHPVSVVSSVVSD

Radius of gyration: 14.56 Å; chains: 1; bounding box: 37×21×38 Å

InterPro domains:
  IPR003445 Cation transporter [PF02386] (3-81)
  IPR051143 TrkH Potassium Transport [PTHR31064] (2-81)